Protein AF-A0A955DEK5-F1 (afdb_monomer_lite)

Foldseek 3Di:
DDDDDDDPDDPQKDWLVLLCQLQVHDSVVSVVCDVVVLQDFDDDVPDPTTIGGLVSSVVSCVVVVGDRVSSCPDAQEEEEEALDPVVQVVCVCCDVPVGSHDYHYDNAPVRVVVCCVVRVGPYYHYDPPRD

Structure (mmCIF, N/CA/C/O backbone):
data_AF-A0A955DEK5-F1
#
_entry.id   AF-A0A955DEK5-F1
#
loop_
_atom_site.group_PDB
_atom_site.id
_atom_site.type_symbol
_atom_site.label_atom_id
_atom_site.label_alt_id
_atom_site.label_comp_id
_atom_site.label_asym_id
_atom_site.label_entity_id
_atom_site.label_seq_id
_atom_site.pdbx_PDB_ins_code
_atom_site.Cartn_x
_atom_site.Cartn_y
_atom_site.Cartn_z
_atom_site.occupancy
_atom_site.B_iso_or_equiv
_atom_site.auth_seq_id
_atom_site.auth_comp_id
_atom_site.auth_asym_id
_atom_site.auth_atom_id
_atom_site.pdbx_PDB_model_num
ATOM 1 N N . MET A 1 1 ? 24.240 5.002 8.625 1.00 34.31 1 MET A N 1
ATOM 2 C CA . MET A 1 1 ? 22.764 5.038 8.616 1.00 34.31 1 MET A CA 1
ATOM 3 C C . MET A 1 1 ? 22.312 5.404 7.206 1.00 34.31 1 MET A C 1
ATOM 5 O O . MET A 1 1 ? 22.285 6.578 6.866 1.00 34.31 1 MET A O 1
ATOM 9 N N . GLN A 1 2 ? 22.118 4.414 6.327 1.00 31.00 2 GLN A N 1
ATOM 10 C CA . GLN A 1 2 ? 21.651 4.670 4.960 1.00 31.00 2 GLN A CA 1
ATOM 11 C C . GLN A 1 2 ? 20.139 4.881 5.002 1.00 31.00 2 GLN A C 1
ATOM 13 O O . GLN A 1 2 ? 19.372 3.940 5.180 1.00 31.00 2 GLN A O 1
ATOM 18 N N . VAL A 1 3 ? 19.729 6.138 4.873 1.00 31.89 3 VAL A N 1
ATOM 19 C CA . VAL A 1 3 ? 18.349 6.514 4.572 1.00 31.89 3 VAL A CA 1
ATOM 20 C C . VAL A 1 3 ? 17.980 5.925 3.211 1.00 31.89 3 VAL A C 1
ATOM 22 O O . VAL A 1 3 ? 18.529 6.318 2.180 1.00 31.89 3 VAL A O 1
ATOM 25 N N . LEU A 1 4 ? 17.072 4.948 3.212 1.00 34.34 4 LEU A N 1
ATOM 26 C CA . LEU A 1 4 ? 16.401 4.496 1.999 1.00 34.34 4 LEU A CA 1
ATOM 27 C C . LEU A 1 4 ? 15.621 5.692 1.425 1.00 34.34 4 LEU A C 1
ATOM 29 O O . LEU A 1 4 ? 14.852 6.317 2.158 1.00 34.34 4 LEU A O 1
ATOM 33 N N . PRO A 1 5 ? 15.819 6.059 0.147 1.00 33.84 5 PRO A N 1
ATOM 34 C CA . PRO A 1 5 ? 15.136 7.204 -0.434 1.00 33.84 5 PRO A CA 1
ATOM 35 C C . PRO A 1 5 ? 13.628 6.937 -0.479 1.00 33.84 5 PRO A C 1
ATOM 37 O O . PRO A 1 5 ? 13.186 5.967 -1.096 1.00 33.84 5 PRO A O 1
ATOM 40 N N . MET A 1 6 ? 12.854 7.813 0.165 1.00 36.38 6 MET A N 1
ATOM 41 C CA . MET A 1 6 ? 11.397 7.836 0.058 1.00 36.38 6 MET A CA 1
ATOM 42 C C . MET A 1 6 ? 11.006 8.081 -1.405 1.00 36.38 6 MET A C 1
ATOM 44 O O . MET A 1 6 ? 11.372 9.103 -1.988 1.00 36.38 6 MET A O 1
ATOM 48 N N . ILE A 1 7 ? 10.286 7.136 -2.012 1.00 44.72 7 ILE A N 1
ATOM 49 C CA . ILE A 1 7 ? 9.732 7.292 -3.362 1.00 44.72 7 ILE A CA 1
ATOM 50 C C . ILE A 1 7 ? 8.550 8.284 -3.276 1.00 44.72 7 ILE A C 1
ATOM 52 O O . ILE A 1 7 ? 7.704 8.130 -2.392 1.00 44.72 7 ILE A O 1
ATOM 56 N N . PRO A 1 8 ? 8.471 9.312 -4.145 1.00 39.81 8 PRO A N 1
ATOM 57 C CA . PRO A 1 8 ? 7.327 10.225 -4.208 1.00 39.81 8 PRO A CA 1
ATOM 58 C C . PRO A 1 8 ? 6.015 9.466 -4.471 1.00 39.81 8 PRO A C 1
ATOM 60 O O . PRO A 1 8 ? 5.972 8.610 -5.354 1.00 39.81 8 PRO A O 1
ATOM 63 N N . ARG A 1 9 ? 4.963 9.793 -3.709 1.00 53.28 9 ARG A N 1
ATOM 64 C CA . ARG A 1 9 ? 3.742 8.983 -3.505 1.00 53.28 9 ARG A CA 1
ATOM 65 C C . ARG A 1 9 ? 2.710 8.931 -4.648 1.00 53.28 9 ARG A C 1
ATOM 67 O O . ARG A 1 9 ? 1.676 8.329 -4.435 1.00 53.28 9 ARG A O 1
ATOM 74 N N . ASP A 1 10 ? 3.005 9.422 -5.852 1.00 51.12 10 ASP A N 1
ATOM 75 C CA . ASP A 1 10 ? 2.079 9.363 -7.010 1.00 51.12 10 ASP A CA 1
ATOM 76 C C . ASP A 1 10 ? 2.799 9.080 -8.343 1.00 51.12 10 ASP A C 1
ATOM 78 O O . ASP A 1 10 ? 2.479 9.632 -9.396 1.00 51.12 10 ASP A O 1
ATOM 82 N N . LYS A 1 11 ? 3.851 8.256 -8.339 1.00 55.69 11 LYS A N 1
ATOM 83 C CA . LYS A 1 11 ? 4.479 7.846 -9.603 1.00 55.69 11 LYS A CA 1
ATOM 84 C C . LYS A 1 11 ? 3.780 6.620 -10.175 1.00 55.69 11 LYS A C 1
ATOM 86 O O . LYS A 1 11 ? 4.211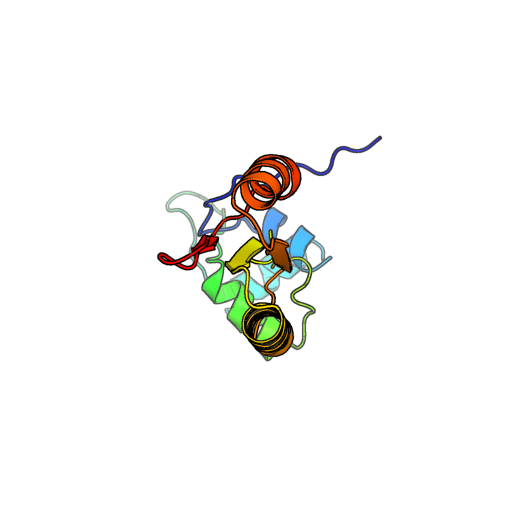 5.502 -9.925 1.00 55.69 11 LYS A O 1
ATOM 91 N N . ASP A 1 12 ? 2.812 6.827 -11.065 1.00 77.69 12 ASP A N 1
ATOM 92 C CA . ASP A 1 12 ? 2.232 5.754 -11.897 1.00 77.69 12 ASP A CA 1
ATOM 93 C C . ASP A 1 12 ? 3.271 5.026 -12.776 1.00 77.69 12 ASP A C 1
ATOM 95 O O . ASP A 1 12 ? 3.005 3.958 -13.342 1.00 77.69 12 ASP A O 1
ATOM 99 N N . VAL A 1 13 ? 4.471 5.603 -12.901 1.00 88.69 13 VAL A N 1
ATOM 100 C CA . VAL A 1 13 ? 5.537 5.166 -13.796 1.00 88.69 13 VAL A CA 1
ATOM 101 C C . VAL A 1 13 ? 6.889 5.143 -13.079 1.00 88.69 13 VAL A C 1
ATOM 103 O O . VAL A 1 13 ? 7.355 6.149 -12.546 1.00 88.69 13 VAL A O 1
ATOM 106 N N . LEU A 1 14 ? 7.560 3.996 -13.156 1.00 91.50 14 LEU A N 1
ATOM 107 C CA . LEU A 1 14 ? 8.843 3.708 -12.526 1.00 91.50 14 LEU A CA 1
ATOM 108 C C . LEU A 1 14 ? 9.991 3.690 -13.543 1.00 91.50 14 LEU A C 1
ATOM 110 O O . LEU A 1 14 ? 9.837 3.341 -14.716 1.00 91.50 14 LEU A O 1
ATOM 114 N N . THR A 1 15 ? 11.181 4.032 -13.076 1.00 94.56 15 THR A N 1
ATOM 115 C CA . THR A 1 15 ? 12.453 3.816 -13.768 1.00 94.56 15 THR A CA 1
ATOM 116 C C . THR A 1 15 ? 12.941 2.381 -13.574 1.00 94.56 15 THR A C 1
ATOM 118 O O . THR A 1 15 ? 12.560 1.694 -12.628 1.00 94.56 15 THR A O 1
ATOM 121 N N . THR A 1 16 ? 13.858 1.920 -14.426 1.00 94.06 16 THR A N 1
ATOM 122 C CA . THR A 1 16 ? 14.497 0.600 -14.263 1.00 94.06 16 THR A CA 1
ATOM 123 C C . THR A 1 16 ? 15.193 0.434 -12.917 1.00 94.06 16 THR A C 1
ATOM 125 O O . THR A 1 16 ? 15.184 -0.665 -12.374 1.00 94.06 16 THR A O 1
ATOM 128 N N . GLY A 1 17 ? 15.783 1.505 -12.377 1.00 92.44 17 GLY A N 1
ATOM 129 C CA . GLY A 1 17 ? 16.431 1.489 -11.067 1.00 92.44 17 GLY A CA 1
ATOM 130 C C . GLY A 1 17 ? 15.440 1.366 -9.909 1.00 92.44 17 GLY A C 1
ATOM 131 O O . GLY A 1 17 ? 15.722 0.659 -8.948 1.00 92.44 17 GLY A O 1
ATOM 132 N N . GLU A 1 18 ? 14.272 2.006 -10.001 1.00 91.06 18 GLU A N 1
ATOM 133 C CA . GLU A 1 18 ? 13.201 1.844 -9.007 1.00 91.06 18 GLU A CA 1
ATOM 134 C C . GLU A 1 18 ? 12.659 0.405 -9.030 1.00 91.06 18 GLU A C 1
ATOM 136 O O . GLU A 1 18 ? 12.607 -0.242 -7.989 1.00 91.06 18 GLU A O 1
ATOM 141 N N . VAL A 1 19 ? 12.376 -0.151 -10.214 1.00 92.62 19 VAL A N 1
ATOM 142 C CA . VAL A 1 19 ? 11.935 -1.554 -10.351 1.00 92.62 19 VAL A CA 1
ATOM 143 C C . VAL A 1 19 ? 12.988 -2.548 -9.851 1.00 92.62 19 VAL A C 1
ATOM 145 O O . VAL A 1 19 ? 12.652 -3.546 -9.221 1.00 92.62 19 VAL A O 1
ATOM 148 N N . ALA A 1 20 ? 14.269 -2.274 -10.096 1.00 93.00 20 ALA A N 1
ATOM 149 C CA . ALA A 1 20 ? 15.367 -3.121 -9.639 1.00 93.00 20 ALA A CA 1
ATOM 150 C C . ALA A 1 20 ? 15.400 -3.247 -8.110 1.00 93.00 20 ALA A C 1
ATOM 152 O O . ALA A 1 20 ? 15.567 -4.348 -7.589 1.00 93.00 20 ALA A O 1
ATOM 153 N N . LYS A 1 21 ? 15.166 -2.135 -7.402 1.00 86.31 21 LYS A N 1
ATOM 154 C CA . LYS A 1 21 ? 15.047 -2.122 -5.938 1.00 86.31 21 LYS A CA 1
ATOM 155 C C . LYS A 1 21 ? 13.837 -2.927 -5.466 1.00 86.31 21 LYS A C 1
ATOM 157 O O . LYS A 1 21 ? 13.972 -3.718 -4.544 1.00 86.31 21 LYS A O 1
ATOM 162 N N . ILE A 1 22 ? 12.691 -2.763 -6.129 1.00 86.19 22 ILE A N 1
ATOM 163 C CA . ILE A 1 22 ? 11.437 -3.455 -5.792 1.00 86.19 22 ILE A CA 1
ATOM 164 C C . ILE A 1 22 ? 11.577 -4.974 -5.923 1.00 86.19 22 ILE A C 1
ATOM 166 O O . ILE A 1 22 ? 11.163 -5.715 -5.039 1.00 86.19 22 ILE A O 1
ATOM 170 N N . CYS A 1 23 ? 12.173 -5.443 -7.019 1.00 88.00 23 CYS A N 1
ATOM 171 C CA . CYS A 1 23 ? 12.325 -6.871 -7.285 1.00 88.00 23 CYS A CA 1
ATOM 172 C C . CYS A 1 23 ? 13.611 -7.470 -6.691 1.00 88.00 23 CYS A C 1
ATOM 174 O O . CYS A 1 23 ? 13.885 -8.640 -6.940 1.00 88.00 23 CYS A O 1
ATOM 176 N N . ASN A 1 24 ? 14.412 -6.684 -5.961 1.00 87.06 24 ASN A N 1
ATOM 177 C CA . ASN A 1 24 ? 15.719 -7.075 -5.426 1.00 87.06 24 ASN A CA 1
ATOM 178 C C . ASN A 1 24 ? 16.657 -7.706 -6.482 1.00 87.06 24 ASN A C 1
ATOM 180 O O . ASN A 1 24 ? 17.236 -8.775 -6.291 1.00 87.06 24 ASN A O 1
ATOM 184 N N . VAL A 1 25 ? 16.797 -7.042 -7.631 1.00 91.88 25 VAL A N 1
ATOM 185 C CA . VAL A 1 25 ? 17.667 -7.472 -8.738 1.00 91.88 25 VAL A CA 1
ATOM 186 C C . VAL A 1 25 ? 18.544 -6.326 -9.233 1.00 91.88 25 VAL A C 1
ATOM 188 O O . VAL A 1 25 ? 18.316 -5.160 -8.934 1.00 91.88 25 VAL A O 1
ATOM 191 N N . ALA A 1 26 ? 19.537 -6.630 -10.070 1.00 94.81 26 ALA A N 1
ATOM 192 C CA . ALA A 1 26 ? 20.298 -5.601 -10.772 1.00 94.81 26 ALA A CA 1
ATOM 193 C C . ALA A 1 26 ? 19.447 -4.880 -11.841 1.00 94.81 26 ALA A C 1
ATOM 195 O O . ALA A 1 26 ? 18.705 -5.512 -12.595 1.00 94.81 26 ALA A O 1
ATOM 196 N N . SER A 1 27 ? 19.650 -3.568 -12.029 1.00 94.94 27 SER A N 1
ATOM 197 C CA . SER A 1 27 ? 18.983 -2.765 -13.080 1.00 94.94 27 SER A CA 1
ATOM 198 C C . SER A 1 27 ? 19.180 -3.309 -14.501 1.00 94.94 27 SER A C 1
ATOM 200 O O . SER A 1 27 ? 18.342 -3.095 -15.384 1.00 94.94 27 SER A O 1
ATOM 202 N N . ARG A 1 28 ? 20.275 -4.046 -14.739 1.00 96.12 28 ARG A N 1
ATOM 203 C CA . ARG A 1 28 ? 20.528 -4.744 -16.008 1.00 96.12 28 ARG A CA 1
ATOM 204 C C . ARG A 1 28 ? 19.513 -5.860 -16.256 1.00 96.12 28 ARG A C 1
ATOM 206 O O . ARG A 1 28 ? 19.099 -6.040 -17.396 1.00 96.12 28 ARG A O 1
ATOM 213 N N . THR A 1 29 ? 19.097 -6.575 -15.214 1.00 96.19 29 THR A N 1
ATOM 214 C CA . THR A 1 29 ? 18.078 -7.629 -15.292 1.00 96.19 29 THR A CA 1
ATOM 215 C C . THR A 1 29 ? 16.730 -7.036 -15.689 1.00 96.19 29 THR A C 1
ATOM 217 O O . THR A 1 29 ? 16.128 -7.492 -16.656 1.00 96.19 29 THR A O 1
ATOM 220 N N . VAL A 1 30 ? 16.327 -5.930 -15.055 1.00 96.94 30 VAL A N 1
ATOM 221 C CA . VAL A 1 30 ? 15.104 -5.198 -15.430 1.00 96.94 30 VAL A CA 1
ATOM 222 C C . VAL A 1 30 ? 15.167 -4.695 -16.871 1.00 96.94 30 VAL A C 1
ATOM 224 O O . VAL A 1 30 ? 14.197 -4.810 -17.616 1.00 96.94 30 VAL A O 1
ATOM 227 N N . SER A 1 31 ? 16.323 -4.172 -17.292 1.00 96.88 31 SER A N 1
ATOM 228 C CA . SER A 1 31 ? 16.518 -3.734 -18.679 1.00 96.88 31 SER A CA 1
ATOM 229 C C . SER A 1 31 ? 16.351 -4.892 -19.663 1.00 96.88 31 SER A C 1
ATOM 231 O O . SER A 1 31 ? 15.692 -4.710 -20.679 1.00 96.88 31 SER A O 1
ATOM 233 N N . LYS A 1 32 ? 16.870 -6.088 -19.343 1.00 97.00 32 LYS A N 1
ATOM 234 C CA . LYS A 1 32 ? 16.668 -7.296 -20.158 1.00 97.00 32 LYS A CA 1
ATOM 235 C C . LYS A 1 32 ? 15.195 -7.693 -20.240 1.00 97.00 32 LYS A C 1
ATOM 237 O O . LYS A 1 32 ? 14.733 -7.951 -21.342 1.00 97.00 32 LYS A O 1
ATOM 242 N N . TRP A 1 33 ? 14.467 -7.714 -19.119 1.00 97.25 33 TRP A N 1
ATOM 243 C CA . TRP A 1 33 ? 13.030 -8.020 -19.116 1.00 97.25 33 TRP A CA 1
ATOM 244 C C . TRP A 1 33 ? 12.225 -7.031 -19.959 1.00 97.25 33 TRP A C 1
ATOM 246 O O . TRP A 1 33 ? 11.293 -7.426 -20.653 1.00 97.25 33 TRP A O 1
ATOM 256 N N . PHE A 1 34 ? 12.586 -5.749 -19.917 1.00 97.62 34 PHE A N 1
ATOM 257 C CA . PHE A 1 34 ? 11.947 -4.727 -20.739 1.00 97.62 34 PHE A CA 1
ATOM 258 C C . PHE A 1 34 ? 12.269 -4.912 -22.223 1.00 97.62 34 PHE A C 1
ATOM 260 O O . PHE A 1 34 ? 11.371 -4.925 -23.060 1.00 97.62 34 PHE A O 1
ATOM 267 N N . ASP A 1 35 ? 13.553 -5.058 -22.556 1.00 95.38 35 ASP A N 1
ATOM 268 C CA . ASP A 1 35 ? 14.018 -5.136 -23.943 1.00 95.38 35 ASP A CA 1
ATOM 269 C C . ASP A 1 35 ? 13.552 -6.428 -24.634 1.00 95.38 35 ASP A C 1
ATOM 271 O O . ASP A 1 35 ? 13.348 -6.426 -25.844 1.00 95.38 35 ASP A O 1
ATOM 275 N N . SER A 1 36 ? 13.335 -7.509 -23.875 1.00 95.75 36 SER A N 1
ATOM 276 C CA . SER A 1 36 ? 12.739 -8.755 -24.373 1.00 95.75 36 SER A CA 1
ATOM 277 C C . SER A 1 36 ? 11.209 -8.722 -24.460 1.00 95.75 36 SER A C 1
ATOM 279 O O . SER A 1 36 ? 10.605 -9.693 -24.910 1.00 95.75 36 SER A O 1
ATOM 281 N N . GLY A 1 37 ? 10.566 -7.641 -24.006 1.00 94.62 37 GLY A N 1
ATOM 282 C CA . GLY A 1 37 ? 9.109 -7.490 -23.998 1.00 94.62 37 GLY A CA 1
ATOM 283 C C . GLY A 1 37 ? 8.382 -8.225 -22.866 1.00 94.62 37 GLY A C 1
ATOM 284 O O . GLY A 1 37 ? 7.157 -8.129 -22.778 1.00 94.62 37 GLY A O 1
ATOM 285 N N . GLN A 1 38 ? 9.101 -8.917 -21.975 1.00 95.44 38 GLN A N 1
ATOM 286 C CA . GLN A 1 38 ? 8.505 -9.588 -20.811 1.00 95.44 38 GLN A CA 1
ATOM 287 C C . GLN A 1 38 ? 7.911 -8.573 -19.821 1.00 95.44 38 GLN A C 1
ATOM 289 O O . GLN A 1 38 ? 6.814 -8.776 -19.302 1.00 95.44 38 GLN A O 1
ATOM 294 N N . LEU A 1 39 ? 8.604 -7.452 -19.599 1.00 97.12 39 LEU A N 1
ATOM 295 C CA . LEU A 1 39 ? 8.145 -6.341 -18.767 1.00 97.12 39 LEU A CA 1
ATOM 296 C C . LEU A 1 39 ? 7.730 -5.157 -19.647 1.00 97.12 39 LEU A C 1
ATOM 298 O O . LEU A 1 39 ? 8.568 -4.460 -20.216 1.00 97.12 39 LEU A O 1
ATOM 302 N N . ARG A 1 40 ? 6.422 -4.905 -19.742 1.00 95.88 40 ARG A N 1
ATOM 303 C CA . ARG A 1 40 ? 5.876 -3.845 -20.604 1.00 95.88 40 ARG A CA 1
ATOM 304 C C . ARG A 1 40 ? 6.152 -2.441 -20.060 1.00 95.88 40 ARG A C 1
ATOM 306 O O . ARG A 1 40 ? 5.967 -2.169 -18.875 1.00 95.88 40 ARG A O 1
ATOM 313 N N . GLY A 1 41 ? 6.465 -1.523 -20.967 1.00 94.81 41 GLY A N 1
ATOM 314 C CA . GLY A 1 41 ? 6.548 -0.088 -20.716 1.00 94.81 41 GLY A CA 1
ATOM 315 C C . GLY A 1 41 ? 6.918 0.662 -21.995 1.00 94.81 41 GLY A C 1
ATOM 316 O O . GLY A 1 41 ? 6.743 0.133 -23.090 1.00 94.81 41 GLY A O 1
ATOM 317 N N . TYR A 1 42 ? 7.427 1.884 -21.867 1.00 95.38 42 TYR A N 1
ATOM 318 C CA . TYR A 1 42 ? 7.806 2.723 -23.005 1.00 95.38 42 TYR A CA 1
ATOM 319 C C . TYR A 1 42 ? 9.179 3.368 -22.799 1.00 95.38 42 TYR A C 1
ATOM 321 O O . TYR A 1 42 ? 9.717 3.406 -21.688 1.00 95.38 42 TYR A O 1
ATOM 329 N N . ARG A 1 43 ? 9.776 3.845 -23.892 1.00 94.94 43 ARG A N 1
ATOM 330 C CA . ARG A 1 43 ? 10.983 4.677 -23.849 1.00 94.94 43 ARG A CA 1
ATOM 331 C C . ARG A 1 43 ? 10.603 6.141 -23.968 1.00 94.94 43 ARG A C 1
ATOM 333 O O . ARG A 1 43 ? 9.642 6.470 -24.657 1.00 94.94 43 ARG A O 1
ATOM 340 N N . ILE A 1 44 ? 11.372 7.008 -23.322 1.00 93.69 44 ILE A N 1
ATOM 341 C CA . ILE A 1 44 ? 11.221 8.451 -23.515 1.00 93.69 44 ILE A CA 1
ATOM 342 C C . ILE A 1 44 ? 11.758 8.813 -24.911 1.00 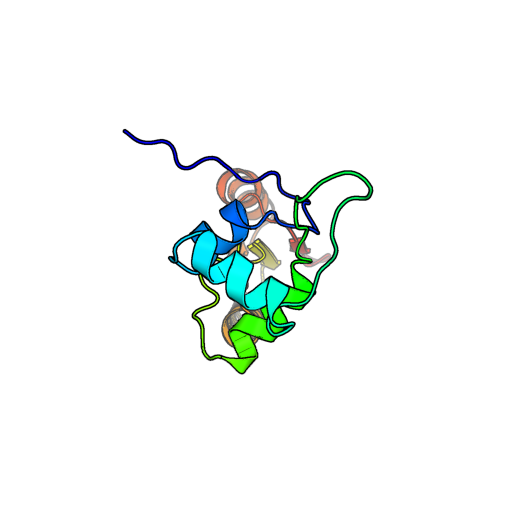93.69 44 ILE A C 1
ATOM 344 O O . ILE A 1 44 ? 12.889 8.432 -25.223 1.00 93.69 44 ILE A O 1
ATOM 348 N N . PRO A 1 45 ? 10.997 9.542 -25.749 1.00 91.44 45 PRO A N 1
ATOM 349 C CA . PRO A 1 45 ? 11.489 10.018 -27.040 1.00 91.44 45 PRO A CA 1
ATOM 350 C C . PRO A 1 45 ? 12.814 10.780 -26.892 1.00 91.44 45 PRO A C 1
ATOM 352 O O . PRO A 1 45 ? 12.944 11.643 -26.030 1.00 91.44 45 PRO A O 1
ATOM 355 N N . GLY A 1 46 ? 13.816 10.439 -27.705 1.00 91.69 46 GLY A N 1
ATOM 356 C CA . GLY A 1 46 ? 15.145 11.065 -27.647 1.00 91.69 46 GLY A CA 1
ATOM 357 C C . GLY A 1 46 ? 16.063 10.581 -26.513 1.00 91.69 46 GLY A C 1
ATOM 358 O O . GLY A 1 46 ? 17.210 11.011 -26.451 1.00 91.69 46 GLY A O 1
ATOM 359 N N . SER A 1 47 ? 15.618 9.660 -25.649 1.00 93.00 47 SER A N 1
ATOM 360 C CA . SER A 1 47 ? 16.440 9.063 -24.586 1.00 93.00 47 SER A CA 1
ATOM 361 C C . SER A 1 47 ? 16.451 7.531 -24.662 1.00 93.00 47 SER A C 1
ATOM 363 O O . SER A 1 47 ? 15.552 6.887 -25.204 1.00 93.00 47 SER A O 1
ATOM 365 N N . LYS A 1 48 ? 17.487 6.913 -24.082 1.00 89.50 48 LYS A N 1
ATOM 366 C CA . LYS A 1 48 ? 17.534 5.455 -23.859 1.00 89.50 48 LYS A CA 1
ATOM 367 C C . LYS A 1 48 ? 16.746 5.032 -22.615 1.00 89.50 48 LYS A C 1
ATOM 369 O O . LYS A 1 48 ? 16.602 3.829 -22.364 1.00 89.50 48 LYS A O 1
ATOM 374 N N . ASP A 1 49 ? 16.238 5.998 -21.858 1.00 93.69 49 ASP A N 1
ATOM 375 C CA . ASP A 1 49 ? 15.547 5.773 -20.602 1.00 93.69 49 ASP A CA 1
ATOM 376 C C . ASP A 1 49 ? 14.218 5.054 -20.793 1.00 93.69 49 ASP A C 1
ATOM 378 O O . ASP A 1 49 ? 13.404 5.378 -21.660 1.00 93.69 49 ASP A O 1
ATOM 382 N N . ARG A 1 50 ? 14.004 4.070 -19.922 1.00 95.62 50 ARG A N 1
ATOM 383 C CA . ARG A 1 50 ? 12.799 3.247 -19.873 1.00 95.62 50 ARG A CA 1
ATOM 384 C C . ARG A 1 50 ? 11.878 3.755 -18.771 1.00 95.62 50 ARG A C 1
ATOM 386 O O . ARG A 1 50 ? 12.330 4.274 -17.743 1.00 95.62 50 ARG A O 1
ATOM 393 N N . ARG A 1 51 ? 10.585 3.588 -19.000 1.00 94.88 51 ARG A N 1
ATOM 394 C CA . ARG A 1 51 ? 9.500 3.955 -18.100 1.00 94.88 51 ARG A CA 1
ATOM 395 C C . ARG A 1 51 ? 8.518 2.791 -18.027 1.00 94.88 51 ARG A C 1
ATOM 397 O O . ARG A 1 51 ? 8.034 2.313 -19.051 1.00 94.88 51 ARG A O 1
ATOM 404 N N . ILE A 1 52 ? 8.301 2.289 -16.817 1.00 95.19 52 ILE A N 1
ATOM 405 C CA . ILE A 1 52 ? 7.577 1.051 -16.530 1.00 95.19 52 ILE A CA 1
ATOM 406 C C . ILE A 1 52 ? 6.355 1.413 -15.683 1.00 95.19 52 ILE A C 1
ATOM 408 O O . ILE A 1 52 ? 6.526 1.784 -14.523 1.00 95.19 52 ILE A O 1
ATOM 412 N N . PRO A 1 53 ? 5.132 1.327 -16.229 1.00 91.81 53 PRO A N 1
ATOM 413 C CA . PRO A 1 53 ? 3.926 1.548 -15.441 1.00 91.81 53 PRO A CA 1
ATOM 414 C C . PRO A 1 53 ? 3.822 0.555 -14.277 1.00 91.81 53 PRO A C 1
ATOM 416 O O . PRO A 1 53 ? 4.096 -0.636 -14.459 1.00 91.81 53 PRO A O 1
ATOM 419 N N . ILE A 1 54 ? 3.357 1.007 -13.108 1.00 87.31 54 ILE A N 1
ATOM 420 C CA . ILE A 1 54 ? 3.153 0.134 -11.934 1.00 87.31 54 ILE A CA 1
ATOM 421 C C . ILE A 1 54 ? 2.228 -1.039 -12.276 1.00 87.31 54 ILE A C 1
ATOM 423 O O . ILE A 1 54 ? 2.485 -2.181 -11.895 1.00 87.31 54 ILE A O 1
ATOM 427 N N . SER A 1 55 ? 1.172 -0.788 -13.052 1.00 85.12 55 SER A N 1
ATOM 428 C CA . SER A 1 55 ? 0.225 -1.821 -13.482 1.00 85.12 55 SER A CA 1
ATOM 429 C C . SER A 1 55 ? 0.883 -2.924 -14.323 1.00 85.12 55 SER A C 1
ATOM 431 O O . SER A 1 55 ? 0.526 -4.097 -14.178 1.00 85.12 55 SER A O 1
ATOM 433 N N . SER A 1 56 ? 1.862 -2.574 -15.164 1.00 91.94 56 SER A N 1
ATOM 434 C CA . SER A 1 56 ? 2.658 -3.527 -15.946 1.00 91.94 56 SER A CA 1
ATOM 435 C C . SER A 1 56 ? 3.584 -4.345 -15.053 1.00 91.94 56 SER A C 1
ATOM 437 O O . SER A 1 56 ? 3.643 -5.566 -15.201 1.00 91.94 56 SER A O 1
ATOM 439 N N . LEU A 1 57 ? 4.260 -3.695 -14.101 1.00 91.94 57 LEU A N 1
ATOM 440 C CA . LEU A 1 57 ? 5.133 -4.374 -13.146 1.00 91.94 57 LEU A CA 1
ATOM 441 C C . LEU A 1 57 ? 4.350 -5.350 -12.259 1.00 91.94 57 LEU A C 1
ATOM 443 O O . LEU A 1 57 ? 4.745 -6.504 -12.130 1.00 91.94 57 LEU A O 1
ATOM 447 N N . ARG A 1 58 ? 3.187 -4.938 -11.743 1.00 87.38 58 ARG A N 1
ATOM 448 C CA . ARG A 1 58 ? 2.290 -5.794 -10.952 1.00 87.38 58 ARG A CA 1
ATOM 449 C C . ARG A 1 58 ? 1.895 -7.065 -11.704 1.00 87.38 58 ARG A C 1
ATOM 451 O O . ARG A 1 58 ? 1.961 -8.158 -11.149 1.00 87.38 58 ARG A O 1
ATOM 458 N N . LYS A 1 59 ? 1.500 -6.934 -12.977 1.00 88.69 59 LYS A N 1
ATOM 459 C CA . LYS A 1 59 ? 1.154 -8.084 -13.833 1.00 88.69 59 LYS A CA 1
ATOM 460 C C . LYS A 1 59 ? 2.352 -9.011 -14.036 1.00 88.69 59 LYS A C 1
ATOM 462 O O . LYS A 1 59 ? 2.201 -10.220 -13.899 1.00 88.69 59 LYS A O 1
ATOM 467 N N . PHE A 1 60 ? 3.522 -8.441 -14.323 1.00 94.06 60 PHE A N 1
ATOM 468 C CA . PHE A 1 60 ? 4.764 -9.187 -14.521 1.00 94.06 60 PHE A CA 1
ATOM 469 C C . PHE A 1 60 ? 5.178 -9.971 -13.268 1.00 94.06 60 PHE A C 1
ATOM 471 O O . PHE A 1 60 ? 5.481 -11.158 -13.367 1.00 94.06 60 PHE A O 1
ATOM 478 N N . MET A 1 61 ? 5.142 -9.334 -12.094 1.00 90.12 61 MET A N 1
ATOM 479 C CA . MET A 1 61 ? 5.491 -9.970 -10.821 1.00 90.12 61 MET A CA 1
ATOM 480 C C . MET A 1 61 ? 4.530 -11.112 -10.491 1.00 90.12 61 MET A C 1
ATOM 482 O O . MET A 1 61 ? 4.982 -12.213 -10.184 1.00 90.12 61 MET A O 1
ATOM 486 N N . LYS A 1 62 ? 3.216 -10.894 -10.662 1.00 85.81 62 LYS A N 1
ATOM 487 C CA . LYS A 1 62 ? 2.197 -11.930 -10.450 1.00 85.81 62 LYS A CA 1
ATOM 488 C C . LYS A 1 62 ? 2.383 -13.128 -11.385 1.00 85.81 62 LYS A C 1
ATOM 490 O O . LYS A 1 62 ? 2.258 -14.260 -10.936 1.00 85.81 62 LYS A O 1
ATOM 495 N N . SER A 1 63 ? 2.693 -12.905 -12.666 1.00 90.06 63 SER A N 1
ATOM 496 C CA . SER A 1 63 ? 2.851 -14.004 -13.630 1.00 90.06 63 SER A CA 1
ATOM 497 C C . SER A 1 63 ? 4.153 -14.794 -13.461 1.00 90.06 63 SER A C 1
ATOM 499 O O . SER A 1 63 ? 4.230 -15.916 -13.944 1.00 90.06 63 SER A O 1
ATOM 501 N N . HIS A 1 64 ? 5.169 -14.217 -12.813 1.00 89.19 64 HIS A N 1
ATOM 502 C CA . HIS A 1 64 ? 6.473 -14.856 -12.585 1.00 89.19 64 HIS A CA 1
ATOM 503 C C . HIS A 1 64 ? 6.700 -15.271 -11.122 1.00 89.19 64 HIS A C 1
ATOM 505 O O . HIS A 1 64 ? 7.799 -15.699 -10.783 1.00 89.19 64 HIS A O 1
ATOM 511 N N . GLY A 1 65 ? 5.693 -15.134 -10.249 1.00 83.69 65 GLY A N 1
ATOM 512 C CA . GLY A 1 65 ? 5.798 -15.505 -8.834 1.00 83.69 65 GLY A CA 1
ATOM 513 C C . GLY A 1 65 ? 6.792 -14.656 -8.030 1.00 83.69 65 GLY A C 1
ATOM 514 O O . GLY A 1 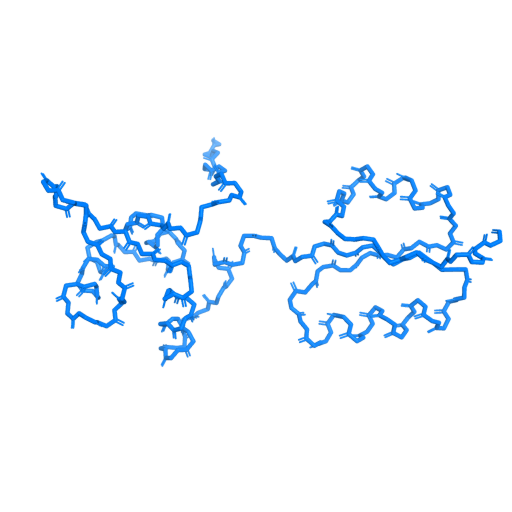65 ? 7.368 -15.144 -7.063 1.00 83.69 65 GLY A O 1
ATOM 515 N N . ILE A 1 66 ? 7.026 -13.401 -8.429 1.00 85.06 66 ILE A N 1
ATOM 516 C CA . ILE A 1 66 ? 7.916 -12.483 -7.705 1.00 85.06 66 ILE A CA 1
ATOM 517 C C . ILE A 1 66 ? 7.138 -11.882 -6.518 1.00 85.06 66 ILE A C 1
ATOM 519 O O . ILE A 1 66 ? 6.058 -11.326 -6.749 1.00 85.06 66 ILE A O 1
ATOM 523 N N . PRO A 1 67 ? 7.669 -11.936 -5.279 1.00 72.88 67 PRO A N 1
ATOM 524 C CA . PRO A 1 67 ? 7.025 -11.348 -4.104 1.00 72.88 67 PRO A CA 1
ATOM 525 C C . PRO A 1 67 ? 6.694 -9.867 -4.312 1.00 72.88 67 PRO A C 1
ATOM 527 O O . PRO A 1 67 ? 7.546 -9.090 -4.744 1.00 72.88 67 PRO A O 1
ATOM 530 N N . MET A 1 68 ? 5.452 -9.470 -4.024 1.00 71.06 68 MET A N 1
ATOM 531 C CA . MET A 1 68 ? 4.962 -8.104 -4.268 1.00 71.06 68 MET A CA 1
ATOM 532 C C . MET A 1 68 ? 5.296 -7.118 -3.143 1.00 71.06 68 MET A C 1
ATOM 534 O O . MET A 1 68 ? 5.007 -5.934 -3.285 1.00 71.06 68 MET A O 1
ATOM 538 N N . ASP A 1 69 ? 5.954 -7.576 -2.081 1.00 64.56 69 ASP A N 1
ATOM 539 C CA . ASP A 1 69 ? 6.258 -6.808 -0.866 1.00 64.56 69 ASP A CA 1
ATOM 540 C C . ASP A 1 69 ? 6.990 -5.490 -1.159 1.00 64.56 69 ASP A C 1
ATOM 542 O O . ASP A 1 69 ? 6.718 -4.470 -0.534 1.00 64.56 69 ASP A O 1
ATOM 546 N N . GLY A 1 70 ? 7.862 -5.472 -2.175 1.00 57.91 70 GLY A N 1
ATOM 547 C CA . GLY A 1 70 ? 8.559 -4.258 -2.608 1.00 57.91 70 GLY A CA 1
ATOM 548 C C . GLY A 1 70 ? 7.710 -3.289 -3.445 1.00 57.91 70 GLY A C 1
ATOM 549 O O . GLY A 1 70 ? 8.044 -2.110 -3.531 1.00 57.91 70 GLY A O 1
ATOM 550 N N . LEU A 1 71 ? 6.642 -3.765 -4.097 1.00 58.41 71 LEU A N 1
ATOM 551 C CA . LEU A 1 71 ? 5.754 -2.959 -4.950 1.00 58.41 71 LEU A CA 1
ATOM 552 C C . LEU A 1 7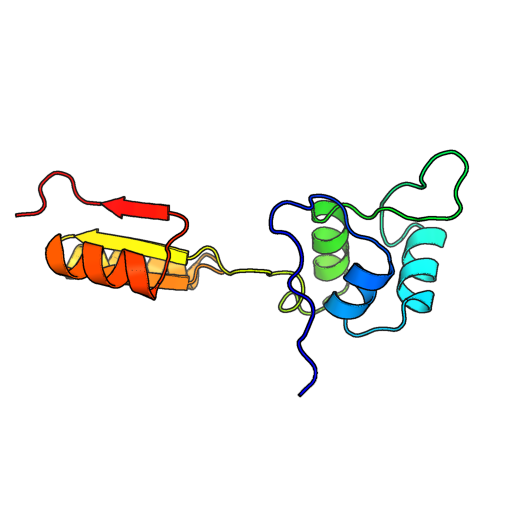1 ? 4.645 -2.285 -4.134 1.00 58.41 71 LEU A C 1
ATOM 554 O O . LEU A 1 71 ? 4.125 -1.244 -4.536 1.00 58.41 71 LEU A O 1
ATOM 558 N N . ILE A 1 72 ? 4.300 -2.877 -2.992 1.00 55.47 72 ILE A N 1
ATOM 559 C CA . ILE A 1 72 ? 3.326 -2.362 -2.032 1.00 55.47 72 ILE A CA 1
ATOM 560 C C . ILE A 1 72 ? 4.005 -1.235 -1.252 1.00 55.47 72 ILE A C 1
ATOM 562 O O . ILE A 1 72 ? 4.356 -1.357 -0.081 1.00 55.47 72 ILE A O 1
ATOM 566 N N . SER A 1 73 ? 4.249 -0.106 -1.915 1.00 49.44 73 SER A N 1
ATOM 567 C CA . SER A 1 73 ? 4.551 1.124 -1.194 1.00 49.44 73 SER A CA 1
ATOM 568 C C . SER A 1 73 ? 3.256 1.594 -0.530 1.00 49.44 73 SER A C 1
ATOM 570 O O . SER A 1 73 ? 2.474 2.337 -1.113 1.00 49.44 73 SER A O 1
ATOM 572 N N . GLY A 1 74 ? 3.036 1.079 0.682 1.00 56.34 74 GLY A N 1
ATOM 573 C CA . GLY A 1 74 ? 1.892 1.342 1.544 1.00 56.34 74 GLY A CA 1
ATOM 574 C C . GLY A 1 74 ? 0.724 0.403 1.266 1.00 56.34 74 GLY A C 1
ATOM 575 O O . GLY A 1 74 ? -0.048 0.628 0.338 1.00 56.34 74 GLY A O 1
ATOM 576 N N . SER A 1 75 ? 0.540 -0.599 2.124 1.00 69.81 75 SER A N 1
ATOM 577 C CA . SER A 1 75 ? -0.798 -1.122 2.404 1.00 69.81 75 SER A CA 1
ATOM 578 C C . SER A 1 75 ? -1.745 0.068 2.575 1.00 69.81 75 SER A C 1
ATOM 580 O O . SER A 1 75 ? -1.396 1.066 3.224 1.00 69.81 75 SER A O 1
ATOM 582 N N . THR A 1 76 ? -2.918 0.040 1.935 1.00 81.94 76 THR A N 1
ATOM 583 C CA . THR A 1 76 ? -3.876 1.125 2.153 1.00 81.94 76 THR A CA 1
ATOM 584 C C . THR A 1 76 ? -4.244 1.097 3.632 1.00 81.94 76 THR A C 1
ATOM 586 O O . THR A 1 76 ? -4.855 0.147 4.104 1.00 81.94 76 THR A O 1
ATOM 589 N N . ARG A 1 77 ? -3.796 2.117 4.366 1.00 89.00 77 ARG A N 1
ATOM 590 C CA . ARG A 1 77 ? -4.127 2.336 5.766 1.00 89.00 77 ARG A CA 1
ATOM 591 C C . ARG A 1 77 ? -5.583 2.764 5.867 1.00 89.00 77 ARG A C 1
ATOM 593 O O . ARG A 1 77 ? -5.922 3.858 5.411 1.00 89.00 77 ARG A O 1
ATOM 600 N N . VAL A 1 78 ? -6.419 1.896 6.415 1.00 94.00 78 VAL A N 1
ATOM 601 C CA . VAL A 1 78 ? -7.847 2.131 6.628 1.00 94.00 78 VAL A CA 1
ATOM 602 C C . VAL A 1 78 ? -8.091 2.259 8.124 1.00 94.00 78 VAL A C 1
ATOM 604 O O . VAL A 1 78 ? -7.659 1.404 8.893 1.00 94.00 78 VAL A O 1
ATOM 607 N N . LEU A 1 79 ? -8.758 3.332 8.538 1.00 96.81 79 LEU A N 1
ATOM 608 C CA . LEU A 1 79 ? -9.257 3.481 9.903 1.00 96.81 79 LEU A CA 1
ATOM 609 C C . LEU A 1 79 ? -10.764 3.209 9.905 1.00 96.81 79 LEU A C 1
ATOM 611 O O . LEU A 1 79 ? -11.494 3.876 9.178 1.00 96.81 79 LEU A O 1
ATOM 615 N N . VAL A 1 80 ? -11.213 2.237 10.693 1.00 97.31 80 VAL A N 1
ATOM 616 C CA . VAL A 1 80 ? -12.636 1.958 10.938 1.00 97.31 80 VAL A CA 1
ATOM 617 C C . VAL A 1 80 ? -13.033 2.599 12.264 1.00 97.31 80 VAL A C 1
ATOM 619 O O . VAL A 1 80 ? -12.325 2.421 13.253 1.00 97.31 80 VAL A O 1
ATOM 622 N N . VAL A 1 81 ? -14.123 3.357 12.280 1.00 97.19 81 VAL A N 1
ATOM 623 C CA . VAL A 1 81 ? -14.609 4.090 13.450 1.00 97.19 81 VAL A CA 1
ATOM 624 C C . VAL A 1 81 ? -16.090 3.803 13.640 1.00 97.19 81 VAL A C 1
ATOM 626 O O . VAL A 1 81 ? -16.908 4.271 12.850 1.00 97.19 81 VAL A O 1
ATOM 629 N N . ASP A 1 82 ? -16.402 3.029 14.670 1.00 96.88 82 ASP A N 1
ATOM 630 C CA . ASP A 1 82 ? -17.754 2.586 15.020 1.00 96.88 82 ASP A CA 1
ATOM 631 C C . ASP A 1 82 ? -17.740 2.157 16.501 1.00 96.88 82 ASP A C 1
ATOM 633 O O . ASP A 1 82 ? -16.749 1.579 16.957 1.00 96.88 82 ASP A O 1
ATOM 637 N N . ASP A 1 83 ? -18.765 2.505 17.277 1.00 95.38 83 ASP A N 1
ATOM 638 C CA . ASP A 1 83 ? -18.882 2.144 18.694 1.00 95.38 83 ASP A CA 1
ATOM 639 C C . ASP A 1 83 ? -19.395 0.707 18.894 1.00 95.38 83 ASP A C 1
ATOM 641 O O . ASP A 1 83 ? -19.203 0.129 19.971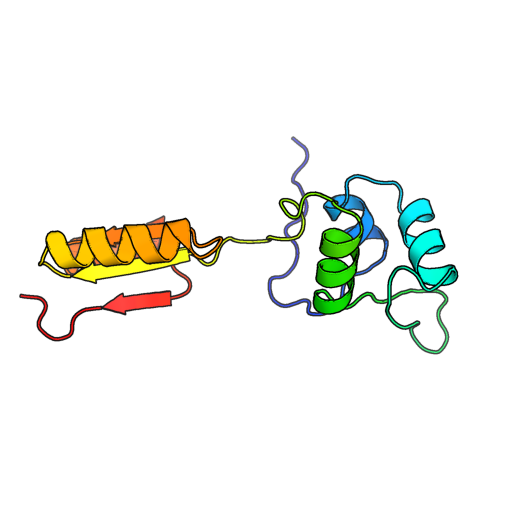 1.00 95.38 83 ASP A O 1
ATOM 645 N N . ASP A 1 84 ? -19.949 0.085 17.848 1.00 96.19 84 ASP A N 1
ATOM 646 C CA . ASP A 1 84 ? -20.302 -1.330 17.813 1.00 96.19 84 ASP A CA 1
ATOM 647 C C . ASP A 1 84 ? -19.076 -2.209 17.503 1.00 96.19 84 ASP A C 1
ATOM 649 O O . ASP A 1 84 ? -18.589 -2.335 16.373 1.00 96.19 84 ASP A O 1
ATOM 653 N N . VAL A 1 85 ? -18.593 -2.893 18.541 1.00 93.50 85 VAL A N 1
ATOM 654 C CA . VAL A 1 85 ? -17.427 -3.783 18.474 1.00 93.50 85 VAL A CA 1
ATOM 655 C C . VAL A 1 85 ? -17.624 -4.939 17.484 1.00 93.50 85 VAL A C 1
ATOM 657 O O . VAL A 1 85 ? -16.655 -5.345 16.837 1.00 93.50 85 VAL A O 1
ATOM 660 N N . GLU A 1 86 ? -18.844 -5.463 17.318 1.00 95.75 86 GLU A N 1
ATOM 661 C CA . GLU A 1 86 ? -19.103 -6.566 16.383 1.00 95.75 86 GLU A CA 1
ATOM 662 C C . GLU A 1 86 ? -18.946 -6.105 14.927 1.00 95.75 86 GLU A C 1
ATOM 664 O O . GLU A 1 86 ? -18.357 -6.820 14.101 1.00 95.75 86 GLU A O 1
ATOM 669 N N . ILE A 1 87 ? -19.412 -4.891 14.611 1.00 94.50 87 ILE A N 1
ATOM 670 C CA . ILE A 1 87 ? -19.243 -4.273 13.289 1.00 94.50 87 ILE A CA 1
ATOM 671 C C . ILE A 1 87 ? -17.763 -3.997 13.026 1.00 94.50 87 ILE A C 1
ATOM 673 O O . ILE A 1 87 ? -17.241 -4.387 11.973 1.00 94.50 87 ILE A O 1
ATOM 677 N N . VAL A 1 88 ? -17.069 -3.384 13.990 1.00 95.31 88 VAL A N 1
ATOM 678 C CA . VAL A 1 88 ? -15.630 -3.097 13.905 1.00 95.31 88 VAL A CA 1
ATOM 679 C C . VAL A 1 88 ? -14.831 -4.362 13.601 1.00 95.31 88 VAL A C 1
ATOM 681 O O . VAL A 1 88 ? -14.019 -4.373 12.669 1.00 95.31 88 VAL A O 1
ATOM 684 N N . ASP A 1 89 ? -15.064 -5.439 14.352 1.00 94.81 89 ASP A N 1
ATOM 685 C CA . ASP A 1 89 ? -14.338 -6.695 14.179 1.00 94.81 89 ASP A CA 1
ATOM 686 C C . ASP A 1 89 ? -14.642 -7.360 12.839 1.00 94.81 89 ASP A C 1
ATOM 688 O O . ASP A 1 89 ? -13.725 -7.827 12.155 1.00 94.81 89 ASP A O 1
ATOM 692 N N . THR A 1 90 ? -15.907 -7.348 12.419 1.00 95.00 90 THR A N 1
ATOM 693 C CA . THR A 1 90 ? -16.321 -7.887 11.121 1.00 95.00 90 THR A CA 1
ATOM 694 C C . THR A 1 90 ? -15.634 -7.148 9.973 1.00 95.00 90 THR A C 1
ATOM 696 O O . THR A 1 90 ? -15.027 -7.777 9.100 1.00 95.00 90 THR A O 1
ATOM 699 N N . LEU A 1 91 ? -15.665 -5.812 9.984 1.00 94.50 91 LEU A N 1
ATOM 700 C CA . LEU A 1 91 ? -15.025 -4.987 8.958 1.00 94.50 91 LEU A CA 1
ATOM 701 C C . LEU A 1 91 ? -13.507 -5.155 8.961 1.00 94.50 91 LEU A C 1
ATOM 703 O O . LEU A 1 91 ? -12.908 -5.310 7.895 1.00 94.50 91 LEU A O 1
ATOM 707 N N . ARG A 1 92 ? -12.877 -5.177 10.140 1.00 94.19 92 ARG A N 1
ATOM 708 C CA . ARG A 1 92 ? -11.438 -5.424 10.281 1.00 94.19 92 ARG A CA 1
ATOM 709 C C . ARG A 1 92 ? -11.042 -6.752 9.646 1.00 94.19 92 ARG A C 1
ATOM 711 O O . ARG A 1 92 ? -10.102 -6.768 8.850 1.00 94.19 92 ARG A O 1
ATOM 718 N N . ASN A 1 93 ? -11.749 -7.835 9.963 1.00 91.69 93 ASN A N 1
ATOM 719 C CA . ASN A 1 93 ? -11.450 -9.166 9.435 1.00 91.69 93 ASN A CA 1
ATOM 720 C C . ASN A 1 93 ? -11.602 -9.206 7.909 1.00 91.69 93 ASN A C 1
ATOM 722 O O . ASN A 1 93 ? -10.656 -9.570 7.216 1.00 91.69 93 ASN A O 1
ATOM 726 N N . ILE A 1 94 ? -12.726 -8.723 7.368 1.00 91.19 94 ILE A N 1
ATOM 727 C CA . ILE A 1 94 ? -12.967 -8.691 5.915 1.00 91.19 94 ILE A CA 1
ATOM 728 C C . ILE A 1 94 ? -11.880 -7.887 5.190 1.00 91.19 94 ILE A C 1
ATOM 730 O O . ILE A 1 94 ? -11.316 -8.349 4.197 1.00 91.19 94 ILE A O 1
ATOM 734 N N . LEU A 1 95 ? -11.571 -6.684 5.680 1.00 89.38 95 LEU A N 1
ATOM 735 C CA . LEU A 1 95 ? -10.598 -5.797 5.044 1.00 89.38 95 LEU A CA 1
ATOM 736 C C . LEU A 1 95 ? -9.173 -6.358 5.129 1.00 89.38 95 LEU A C 1
ATOM 738 O O . LEU A 1 95 ? -8.413 -6.216 4.173 1.00 89.38 95 LEU A O 1
ATOM 742 N N . THR A 1 96 ? -8.827 -7.035 6.225 1.00 85.12 96 THR A N 1
ATOM 743 C CA . THR A 1 96 ? -7.493 -7.622 6.425 1.00 85.12 96 THR A CA 1
ATOM 744 C C . THR A 1 96 ? -7.308 -8.922 5.634 1.00 85.12 96 THR A C 1
ATOM 746 O O . THR A 1 96 ? -6.220 -9.187 5.133 1.00 85.12 96 THR A O 1
ATOM 749 N N . GLU A 1 97 ? -8.355 -9.739 5.491 1.00 79.69 97 GLU A N 1
ATOM 750 C CA . GLU A 1 97 ? -8.287 -11.034 4.801 1.00 79.69 97 GLU A CA 1
ATOM 751 C C . GLU A 1 97 ? -8.362 -10.911 3.276 1.00 79.69 97 GLU A C 1
ATOM 753 O O . GLU A 1 97 ? -7.685 -11.642 2.552 1.00 79.69 97 GLU A O 1
ATOM 758 N N . GLN A 1 98 ? -9.194 -10.000 2.765 1.00 63.66 98 GLN A N 1
ATOM 759 C CA . GLN A 1 98 ? -9.478 -9.912 1.329 1.00 63.66 98 GLN A CA 1
ATOM 760 C C . GLN A 1 98 ? -8.478 -9.029 0.572 1.00 63.66 98 GLN A C 1
ATOM 762 O O . GLN A 1 98 ? -8.4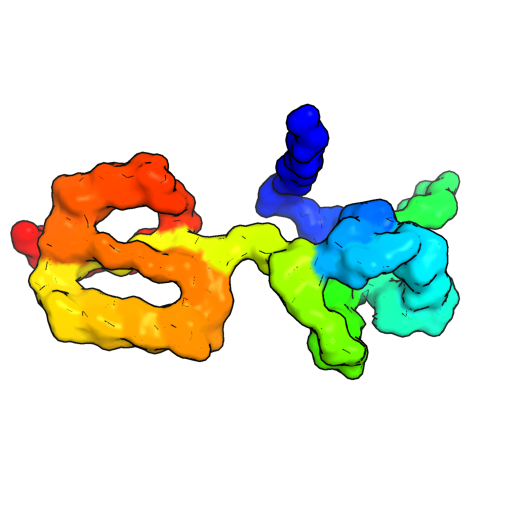32 -9.051 -0.662 1.00 63.66 98 GLN A O 1
ATOM 767 N N . THR A 1 99 ? -7.680 -8.225 1.279 1.00 60.03 99 THR A N 1
ATOM 768 C CA . THR A 1 99 ? -6.819 -7.210 0.665 1.00 60.03 99 THR A CA 1
ATOM 769 C C . THR A 1 99 ? -5.534 -6.983 1.462 1.00 60.03 99 THR A C 1
ATOM 771 O O . THR A 1 99 ? -5.430 -7.345 2.625 1.00 60.03 99 THR A O 1
ATOM 774 N N . GLN A 1 100 ? -4.541 -6.332 0.854 1.00 71.50 100 GLN A N 1
ATOM 775 C CA . GLN A 1 100 ? -3.323 -5.893 1.550 1.00 71.50 100 GLN A CA 1
ATOM 776 C C . GLN A 1 100 ? -3.543 -4.552 2.277 1.00 71.50 100 GLN A C 1
ATOM 778 O O . GLN A 1 100 ? -2.717 -3.643 2.164 1.00 71.50 100 GLN A O 1
ATOM 783 N N . TYR A 1 101 ? -4.681 -4.379 2.953 1.00 85.69 101 TYR A N 1
ATOM 784 C CA . TYR A 1 101 ? -4.942 -3.199 3.777 1.00 85.69 101 TYR A CA 1
ATOM 785 C C . TYR A 1 101 ? -4.301 -3.353 5.151 1.00 85.69 101 TYR A C 1
ATOM 787 O O . TYR A 1 101 ? -4.226 -4.439 5.716 1.00 85.69 101 TYR A O 1
ATOM 795 N N . GLU A 1 102 ? -3.830 -2.235 5.687 1.00 88.06 102 GLU A N 1
ATOM 796 C CA . GLU A 1 102 ? -3.450 -2.140 7.089 1.00 88.06 102 GLU A CA 1
ATOM 797 C C . GLU A 1 102 ? -4.627 -1.475 7.786 1.00 88.06 102 GLU A C 1
ATOM 799 O O . GLU A 1 102 ? -4.997 -0.355 7.431 1.00 88.06 102 GLU A O 1
ATOM 804 N N . VAL A 1 103 ? -5.263 -2.182 8.713 1.00 93.25 103 VAL A N 1
ATOM 805 C CA . VAL A 1 103 ? -6.509 -1.722 9.325 1.00 93.25 103 VAL A CA 1
ATOM 806 C C . VAL A 1 103 ? -6.256 -1.366 10.782 1.00 93.25 103 VAL A C 1
ATOM 808 O O . VAL A 1 103 ? -5.725 -2.172 11.548 1.00 93.25 103 VAL A O 1
ATOM 811 N N . ARG A 1 104 ? -6.641 -0.150 11.163 1.00 95.75 104 ARG A N 1
ATOM 812 C CA . ARG A 1 104 ? -6.792 0.277 12.557 1.00 95.75 104 ARG A CA 1
ATOM 813 C C . ARG A 1 104 ? -8.260 0.534 12.837 1.00 95.75 104 ARG A C 1
ATOM 815 O O . ARG A 1 104 ? -9.043 0.775 11.920 1.00 95.75 104 ARG A O 1
ATOM 822 N N . THR A 1 105 ? -8.612 0.476 14.107 1.00 97.00 105 THR A N 1
ATOM 823 C CA . THR A 1 105 ? -9.982 0.623 14.582 1.00 97.00 105 THR A CA 1
ATOM 824 C C . THR A 1 105 ? -10.010 1.641 15.711 1.00 97.00 105 THR A C 1
ATOM 826 O O . THR A 1 105 ? -9.020 1.773 16.429 1.00 97.00 105 THR A O 1
ATOM 829 N N . ALA A 1 106 ? -11.126 2.336 15.867 1.00 96.44 106 ALA A N 1
ATOM 830 C CA . ALA A 1 106 ? -11.417 3.196 17.004 1.00 96.44 106 ALA A CA 1
ATOM 831 C C . ALA A 1 106 ? -12.904 3.066 17.349 1.00 96.44 106 ALA A C 1
ATOM 833 O O . ALA A 1 106 ? -13.720 2.939 16.440 1.00 96.44 106 ALA A O 1
ATOM 834 N N . THR A 1 107 ? -13.257 3.133 18.630 1.00 95.62 107 THR A N 1
ATOM 835 C CA . THR A 1 107 ? -14.656 3.021 19.088 1.00 95.62 107 THR A CA 1
ATOM 836 C C . THR A 1 107 ? -15.220 4.343 19.599 1.00 95.62 107 THR A C 1
ATOM 838 O O . THR A 1 107 ? -16.216 4.376 20.311 1.00 95.62 107 THR A O 1
ATOM 841 N N . SER A 1 108 ? -14.545 5.457 19.308 1.00 94.75 108 SER A N 1
ATOM 842 C CA . SER A 1 108 ? -15.010 6.805 19.639 1.00 94.75 108 SER A CA 1
ATOM 843 C C . SER A 1 108 ? -14.368 7.855 18.733 1.00 94.75 108 SER A C 1
ATOM 845 O O . SER A 1 108 ? -13.267 7.658 18.210 1.00 94.75 108 SER A O 1
ATOM 847 N N . ALA A 1 109 ? -15.003 9.024 18.608 1.00 93.62 109 ALA A N 1
ATOM 848 C CA . ALA A 1 109 ? -14.459 10.141 17.832 1.00 93.62 109 ALA A CA 1
ATOM 849 C C . ALA A 1 109 ? -13.115 10.661 18.384 1.00 93.62 109 ALA A C 1
ATOM 851 O O . ALA A 1 109 ? -12.239 11.077 17.624 1.00 93.62 109 ALA A O 1
ATOM 852 N N . CYS A 1 110 ? -12.933 10.620 19.709 1.00 94.12 110 CYS A N 1
ATOM 853 C CA . CYS A 1 110 ? -11.689 11.039 20.358 1.00 94.12 110 CYS A CA 1
ATOM 854 C C . CYS A 1 110 ? -10.531 10.097 20.001 1.00 94.12 110 CYS A C 1
ATOM 856 O O . CYS A 1 110 ? -9.472 10.546 19.555 1.00 94.12 110 CYS A O 1
ATOM 858 N N . GLU A 1 111 ? -10.751 8.787 20.133 1.00 95.50 111 GLU A N 1
ATOM 859 C CA . GLU A 1 111 ? -9.771 7.773 19.746 1.00 95.50 111 GLU A CA 1
ATOM 860 C C . GLU A 1 111 ? -9.466 7.840 18.246 1.00 95.50 111 GLU A C 1
ATOM 862 O O . GLU A 1 111 ? -8.298 7.831 17.858 1.00 95.50 111 GLU A O 1
ATOM 867 N N . ALA A 1 112 ? -10.492 8.022 17.409 1.00 95.25 112 ALA A N 1
ATOM 868 C CA . ALA A 1 112 ? -10.323 8.196 15.973 1.00 95.25 112 ALA A CA 1
ATOM 869 C C . ALA A 1 112 ? -9.426 9.394 15.636 1.00 95.25 112 ALA A C 1
ATOM 871 O O . ALA A 1 112 ? -8.571 9.292 14.756 1.00 95.25 112 ALA A O 1
ATOM 872 N N . GLY A 1 113 ? -9.569 10.515 16.351 1.00 94.69 113 GLY A N 1
ATOM 873 C CA . GLY A 1 113 ? -8.702 11.684 16.195 1.00 94.69 113 GLY A CA 1
ATOM 874 C C . GLY A 1 113 ? -7.234 11.385 16.519 1.00 94.69 113 GLY A C 1
ATOM 875 O O . GLY A 1 113 ? -6.346 11.740 15.742 1.00 94.69 113 GLY A O 1
ATOM 876 N N . ILE A 1 114 ? -6.977 10.680 17.625 1.00 95.81 114 ILE A N 1
ATOM 877 C CA . ILE A 1 114 ? -5.623 10.264 18.034 1.00 95.81 114 ILE A CA 1
ATOM 878 C C . ILE A 1 114 ? -5.020 9.301 17.003 1.00 95.81 114 ILE A C 1
ATOM 880 O O . ILE A 1 114 ? -3.863 9.452 16.595 1.00 95.81 114 ILE A O 1
ATOM 884 N N . GLU A 1 115 ? -5.804 8.328 16.541 1.00 95.19 115 GLU A N 1
ATOM 885 C CA . GLU A 1 115 ? -5.365 7.374 15.527 1.00 95.19 115 GLU A CA 1
ATOM 886 C C . GLU A 1 115 ? -5.147 8.047 14.171 1.00 95.19 115 GLU A C 1
ATOM 888 O O . GLU A 1 115 ? -4.202 7.702 13.467 1.00 95.19 115 GLU A O 1
ATOM 893 N N . CYS A 1 116 ? -5.906 9.082 13.811 1.00 91.38 116 CYS A N 1
ATOM 894 C CA . CYS A 1 116 ? -5.646 9.844 12.591 1.00 91.38 116 CYS A CA 1
ATOM 895 C C . CYS A 1 116 ? -4.246 10.463 12.565 1.00 91.38 116 CYS A C 1
ATOM 897 O O . CYS A 1 116 ? -3.581 10.437 11.526 1.00 91.38 116 CYS A O 1
ATOM 899 N N . GLU A 1 117 ? -3.778 10.992 13.695 1.00 87.75 117 GLU A N 1
ATOM 900 C CA . GLU A 1 117 ? -2.438 11.568 13.800 1.00 87.75 117 GLU A CA 1
ATOM 901 C C . GLU A 1 117 ? -1.353 10.484 13.725 1.00 87.75 117 GLU A C 1
ATOM 903 O O . GLU A 1 117 ? -0.402 10.599 12.945 1.00 87.75 117 GLU A O 1
ATOM 908 N N . ARG A 1 118 ? -1.513 9.408 14.504 1.00 88.44 118 ARG A N 1
ATOM 909 C CA . ARG A 1 118 ? -0.521 8.328 14.626 1.00 88.44 118 ARG A CA 1
ATOM 910 C C . ARG A 1 118 ? -0.438 7.464 13.377 1.00 88.44 118 ARG A C 1
ATOM 912 O O . ARG A 1 118 ? 0.649 7.178 12.877 1.00 88.44 118 ARG A O 1
ATOM 919 N N . PHE A 1 119 ? -1.594 7.040 12.887 1.00 89.75 119 PHE A N 1
ATOM 920 C CA . PHE A 1 119 ? -1.734 6.079 11.806 1.00 89.75 119 PHE A CA 1
ATOM 921 C C . PHE A 1 119 ? -1.768 6.747 10.430 1.00 89.75 119 PHE A C 1
ATOM 923 O O . PHE A 1 119 ? -1.431 6.116 9.426 1.00 89.75 119 PHE A O 1
ATOM 930 N N . ARG A 1 120 ? -2.138 8.034 10.356 1.00 85.19 120 ARG A N 1
ATOM 931 C CA . ARG A 1 120 ? -2.308 8.787 9.102 1.00 85.19 120 ARG A CA 1
ATOM 932 C C . ARG A 1 120 ? -3.082 7.973 8.057 1.00 85.19 120 ARG A C 1
ATOM 934 O O . ARG A 1 120 ? -2.506 7.667 7.006 1.00 85.19 120 ARG A O 1
ATOM 941 N N . PRO A 1 121 ? -4.323 7.548 8.340 1.00 91.75 121 PRO A N 1
ATOM 942 C CA . PRO A 1 121 ? -5.091 6.709 7.429 1.00 91.75 121 PRO A CA 1
ATOM 943 C C . PRO A 1 121 ? -5.244 7.379 6.059 1.00 91.75 121 PRO A C 1
ATOM 945 O O . PRO A 1 121 ? -5.309 8.602 5.950 1.00 91.75 121 PRO A O 1
ATOM 948 N N . HIS A 1 122 ? -5.272 6.573 4.999 1.00 88.06 122 HIS A N 1
ATOM 949 C CA . HIS A 1 122 ? -5.613 7.053 3.658 1.00 88.06 122 HIS A CA 1
ATOM 950 C C . HIS A 1 122 ? -7.129 7.161 3.478 1.00 88.06 122 HIS A C 1
ATOM 952 O O . HIS A 1 122 ? -7.599 8.008 2.727 1.00 88.06 122 HIS A O 1
ATOM 958 N N . VAL A 1 123 ? -7.871 6.271 4.144 1.00 92.06 123 VAL A N 1
ATOM 959 C CA . VAL A 1 123 ? -9.331 6.168 4.097 1.00 92.06 123 VAL A CA 1
ATOM 960 C C . VAL A 1 123 ? -9.841 5.962 5.517 1.00 92.06 123 VAL A C 1
ATOM 962 O O . VAL A 1 123 ? -9.240 5.211 6.287 1.00 92.06 123 VAL A O 1
ATOM 965 N N . MET A 1 124 ? -10.953 6.612 5.846 1.00 94.75 124 MET A N 1
ATOM 966 C CA . MET A 1 124 ? -11.676 6.404 7.093 1.00 94.75 124 MET A CA 1
ATOM 967 C C . MET A 1 124 ? -13.087 5.916 6.775 1.00 94.75 124 MET A C 1
ATOM 969 O O . MET A 1 124 ? -13.766 6.515 5.941 1.00 94.75 124 MET A O 1
ATOM 973 N N . LEU A 1 125 ? -13.498 4.828 7.417 1.00 95.12 125 LEU A N 1
ATOM 974 C CA . LEU A 1 125 ? -14.876 4.356 7.452 1.00 95.12 125 LEU A CA 1
ATOM 975 C C . LEU A 1 125 ? -15.440 4.783 8.802 1.00 95.12 125 LEU A C 1
ATOM 977 O O . LEU A 1 125 ? -14.950 4.320 9.824 1.00 95.12 125 LEU A O 1
ATOM 981 N N . LEU A 1 126 ? -16.390 5.709 8.794 1.00 95.44 126 LEU A N 1
ATOM 982 C CA . LEU A 1 126 ? -16.951 6.325 9.991 1.00 95.44 126 LEU A CA 1
ATOM 983 C C . LEU A 1 126 ? -18.451 6.043 10.027 1.00 95.44 126 LEU A C 1
ATOM 985 O O . LEU A 1 126 ? -19.135 6.367 9.051 1.00 95.44 126 LEU A O 1
ATOM 989 N N . ASP A 1 127 ? -18.949 5.487 11.130 1.00 94.00 127 ASP A N 1
ATOM 990 C CA . ASP A 1 127 ? -20.386 5.466 11.377 1.00 94.00 127 ASP A CA 1
ATOM 991 C C . ASP A 1 127 ? -20.901 6.886 11.651 1.00 94.00 127 ASP A C 1
ATOM 993 O O . ASP A 1 127 ? -20.335 7.661 12.422 1.00 94.00 127 ASP A O 1
ATOM 997 N N . ILE A 1 128 ? -21.992 7.242 10.982 1.00 91.38 128 ILE A N 1
ATOM 998 C CA . ILE A 1 128 ? -22.634 8.552 11.105 1.00 91.38 128 ILE A CA 1
ATOM 999 C C . ILE A 1 128 ? -23.494 8.663 12.368 1.00 91.38 128 ILE A C 1
ATOM 1001 O O . ILE A 1 128 ? -23.878 9.776 12.725 1.00 91.38 128 ILE A O 1
ATOM 1005 N N . HIS A 1 129 ? -23.811 7.538 13.014 1.00 89.75 129 HIS A N 1
ATOM 1006 C CA . HIS A 1 129 ? -24.565 7.490 14.266 1.00 89.75 129 HIS A CA 1
ATOM 1007 C C . HIS A 1 129 ? -23.673 7.284 15.493 1.00 89.75 129 HIS A C 1
ATOM 1009 O O . HIS A 1 129 ? -24.214 7.093 16.580 1.00 89.75 129 HIS A O 1
ATOM 1015 N N . LEU A 1 130 ? -22.348 7.399 15.324 1.00 84.94 130 LEU A N 1
ATOM 1016 C CA . LEU A 1 130 ? -21.365 7.264 16.393 1.00 84.94 130 LEU A CA 1
ATOM 1017 C C . LEU A 1 130 ? -21.742 8.148 17.593 1.00 84.94 130 LEU A C 1
ATOM 1019 O O . LEU A 1 130 ? -21.798 9.379 17.468 1.00 84.94 130 LEU A O 1
ATOM 1023 N N . ALA A 1 131 ? -22.022 7.501 18.724 1.00 71.31 131 ALA A N 1
ATOM 1024 C CA . ALA A 1 131 ? -22.534 8.130 19.941 1.00 71.31 131 ALA A CA 1
ATOM 1025 C C . ALA A 1 131 ? -21.444 8.753 20.832 1.00 71.31 131 ALA A C 1
ATOM 1027 O O . ALA A 1 131 ? -20.293 8.255 20.862 1.00 71.31 131 ALA A O 1
#

Radius of gyration: 19.48 Å; chains: 1; bounding box: 47×27×48 Å

pLDDT: mean 85.05, std 16.78, range [31.0, 97.62]

Secondary structure (DSSP, 8-state):
---PPPPPTT-SEE-HHHHHHHTTS-HHHHHHHHHTTSS--EEPTTS--EEEEHHHHHHHHHHHT--GGGT-SS-EEEEEE-S-HHHHHHHHHHHHHHSSEEEEEESSHHHHHHHHHHH--SEEEE-TT--

Sequence (131 aa):
MQVLPMIPRDKDVLTTGEVAKICNVASRTVSKWFDSGQLRGYRIPGSKDRRIPISSLRKFMKSHGIPMDGLISGSTRVLVVDDDVEIVDTLRNILTEQTQYEVRTATSACEAGIECERFRPHVMLLDIHLA